Protein AF-A0A7S1RNS5-F1 (afdb_monomer_lite)

Structure (mmCIF, N/CA/C/O backbone):
data_AF-A0A7S1RNS5-F1
#
_entry.id   AF-A0A7S1RNS5-F1
#
loop_
_atom_site.group_PDB
_atom_site.id
_atom_site.type_symbol
_atom_site.label_atom_id
_atom_site.label_alt_id
_atom_site.label_comp_id
_atom_site.label_asym_id
_atom_site.label_entity_id
_atom_site.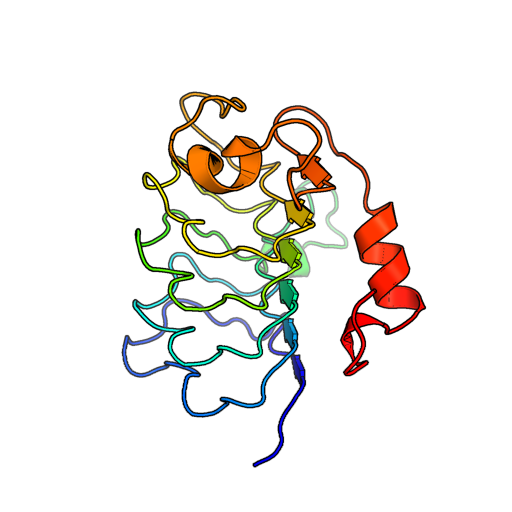label_seq_id
_atom_site.pdbx_PDB_ins_code
_atom_site.Cartn_x
_atom_site.Cartn_y
_atom_site.Cartn_z
_atom_site.occupancy
_atom_site.B_iso_or_equiv
_atom_site.auth_seq_id
_atom_site.auth_comp_id
_atom_site.auth_asym_id
_atom_site.auth_atom_id
_atom_site.pdbx_PDB_model_num
ATOM 1 N N . ALA A 1 1 ? -22.838 -2.600 -7.666 1.00 52.25 1 ALA A N 1
ATOM 2 C CA . ALA A 1 1 ? -22.406 -3.956 -7.262 1.00 52.25 1 ALA A CA 1
ATOM 3 C C . ALA A 1 1 ? -21.777 -3.888 -5.871 1.00 52.25 1 ALA A C 1
ATOM 5 O O . ALA A 1 1 ? -21.149 -2.887 -5.554 1.00 52.25 1 ALA A O 1
ATOM 6 N N . THR A 1 2 ? -21.977 -4.912 -5.041 1.00 82.94 2 THR A N 1
ATOM 7 C CA . THR A 1 2 ? -21.589 -5.003 -3.617 1.00 82.94 2 THR A CA 1
ATOM 8 C C . THR A 1 2 ? -20.190 -5.599 -3.411 1.00 82.94 2 THR A C 1
ATOM 10 O O . THR A 1 2 ? -19.962 -6.297 -2.425 1.00 82.94 2 THR A O 1
ATOM 13 N N . LEU A 1 3 ? -19.272 -5.421 -4.366 1.00 89.62 3 LEU A N 1
ATOM 14 C CA . LEU A 1 3 ? -17.961 -6.070 -4.312 1.00 89.62 3 LEU A CA 1
ATOM 15 C C . LEU A 1 3 ? -17.183 -5.565 -3.089 1.00 89.62 3 LEU A C 1
ATOM 17 O O . LEU A 1 3 ? -16.952 -4.367 -2.965 1.00 89.62 3 LEU A O 1
ATOM 21 N N . ARG A 1 4 ? -16.810 -6.483 -2.190 1.00 91.00 4 ARG A N 1
ATOM 22 C CA . ARG A 1 4 ? -16.072 -6.178 -0.949 1.00 91.00 4 ARG A CA 1
ATOM 23 C C . ARG A 1 4 ? -14.610 -6.607 -0.999 1.00 91.00 4 ARG A C 1
ATOM 25 O O . ARG A 1 4 ? -13.797 -6.034 -0.284 1.00 91.00 4 ARG A O 1
ATOM 32 N N . ARG A 1 5 ? -14.274 -7.586 -1.838 1.00 90.12 5 ARG A N 1
ATOM 33 C CA . ARG A 1 5 ? -12.906 -8.059 -2.047 1.00 90.12 5 ARG A CA 1
ATOM 34 C C . ARG A 1 5 ? -12.622 -8.119 -3.536 1.00 90.12 5 ARG A C 1
ATOM 36 O O . ARG A 1 5 ? -13.443 -8.634 -4.292 1.00 90.12 5 ARG A O 1
ATOM 43 N N . LEU A 1 6 ? -11.471 -7.597 -3.919 1.00 94.06 6 LEU A N 1
ATOM 44 C CA . LEU A 1 6 ? -10.950 -7.654 -5.270 1.00 94.06 6 LEU A CA 1
ATOM 45 C C . LEU A 1 6 ? -9.500 -8.106 -5.173 1.00 94.06 6 LEU A C 1
ATOM 47 O O . LEU A 1 6 ? -8.686 -7.458 -4.519 1.00 94.06 6 LEU A O 1
ATOM 51 N N . ASP A 1 7 ? -9.225 -9.240 -5.796 1.00 93.25 7 ASP A N 1
ATOM 52 C CA . ASP A 1 7 ? -7.889 -9.796 -5.891 1.00 93.25 7 ASP A CA 1
ATOM 53 C C . ASP A 1 7 ? -7.405 -9.623 -7.326 1.00 93.25 7 ASP A C 1
ATOM 55 O O . ASP A 1 7 ? -8.021 -10.134 -8.264 1.00 93.25 7 ASP A O 1
ATOM 59 N N . LEU A 1 8 ? -6.367 -8.814 -7.486 1.00 94.31 8 LEU A N 1
ATOM 60 C CA . LEU A 1 8 ? -5.687 -8.552 -8.746 1.00 94.31 8 LEU A CA 1
ATOM 61 C C . LEU A 1 8 ? -4.197 -8.874 -8.613 1.00 94.31 8 LEU A C 1
ATOM 63 O O . LEU A 1 8 ? -3.391 -8.361 -9.393 1.00 94.31 8 LEU A O 1
ATOM 67 N N . SER A 1 9 ? -3.820 -9.688 -7.623 1.00 91.75 9 SER A N 1
ATOM 68 C CA . SER A 1 9 ? -2.449 -10.161 -7.476 1.00 91.75 9 SER A CA 1
ATOM 69 C C . SER A 1 9 ? -1.996 -10.909 -8.733 1.00 91.75 9 SER A C 1
ATOM 71 O O . SER A 1 9 ? -2.802 -11.500 -9.458 1.00 91.75 9 SER A O 1
ATOM 73 N N . GLU A 1 10 ? -0.705 -10.803 -9.055 1.00 88.88 10 GLU A N 1
ATOM 74 C CA . GLU A 1 10 ? -0.072 -11.517 -10.178 1.00 88.88 10 GLU A CA 1
ATOM 75 C C . GLU A 1 10 ? -0.722 -11.291 -11.564 1.00 88.88 10 GLU A C 1
ATOM 77 O O . GLU A 1 10 ? -0.466 -12.020 -12.526 1.00 88.88 10 GLU A O 1
ATOM 82 N N . CYS A 1 11 ? -1.517 -10.231 -11.728 1.00 91.44 11 CYS A N 1
ATOM 83 C CA . CYS A 1 11 ? -2.209 -9.915 -12.980 1.00 91.44 11 CYS A CA 1
ATOM 84 C C . CYS A 1 11 ? -1.326 -9.177 -13.997 1.00 91.44 11 CYS A C 1
ATOM 86 O O . CYS A 1 11 ? -1.800 -8.766 -15.059 1.00 91.44 11 CYS A O 1
ATOM 88 N N . ALA A 1 12 ? -0.037 -9.007 -13.687 1.00 90.56 12 ALA A N 1
ATOM 89 C CA . ALA A 1 12 ? 0.929 -8.276 -14.498 1.00 90.56 12 ALA A CA 1
ATOM 90 C C . ALA A 1 12 ? 0.527 -6.815 -14.795 1.00 90.56 12 ALA A C 1
ATOM 92 O O . ALA A 1 12 ? 0.961 -6.253 -15.808 1.00 90.56 12 ALA A O 1
ATOM 93 N N . LEU A 1 13 ? -0.265 -6.197 -13.910 1.00 91.19 13 LEU A N 1
ATOM 94 C CA . LEU A 1 13 ? -0.662 -4.791 -13.996 1.00 91.19 13 LEU A CA 1
ATOM 95 C C . LEU A 1 13 ? 0.576 -3.899 -13.888 1.00 91.19 13 LEU A C 1
ATOM 97 O O . LEU A 1 13 ? 1.370 -4.062 -12.973 1.00 91.19 13 LEU A O 1
ATOM 101 N N . GLY A 1 14 ? 0.774 -2.984 -14.831 1.00 90.50 14 GLY A N 1
ATOM 102 C CA . GLY A 1 14 ? 1.938 -2.096 -14.864 1.00 90.50 14 GLY A CA 1
ATOM 103 C C . GLY A 1 14 ? 1.521 -0.636 -14.847 1.00 90.50 14 GLY A C 1
ATOM 104 O O . GLY A 1 14 ? 0.695 -0.230 -14.036 1.00 90.50 14 GLY A O 1
ATOM 105 N N . ASP A 1 15 ? 2.063 0.144 -15.778 1.00 88.75 15 ASP A N 1
ATOM 106 C CA . ASP A 1 15 ? 1.579 1.499 -16.022 1.00 88.75 15 ASP A CA 1
ATOM 107 C C . ASP A 1 15 ? 0.111 1.447 -16.483 1.00 88.75 15 ASP A C 1
ATOM 109 O O . ASP A 1 15 ? -0.206 0.928 -17.556 1.00 88.75 15 ASP A O 1
ATOM 113 N N . LEU A 1 16 ? -0.788 1.970 -15.651 1.00 90.88 16 LEU A N 1
ATOM 114 C CA . LEU A 1 16 ? -2.207 2.128 -15.957 1.00 90.88 16 LEU A CA 1
ATOM 115 C C . LEU A 1 16 ? -2.506 3.594 -16.309 1.0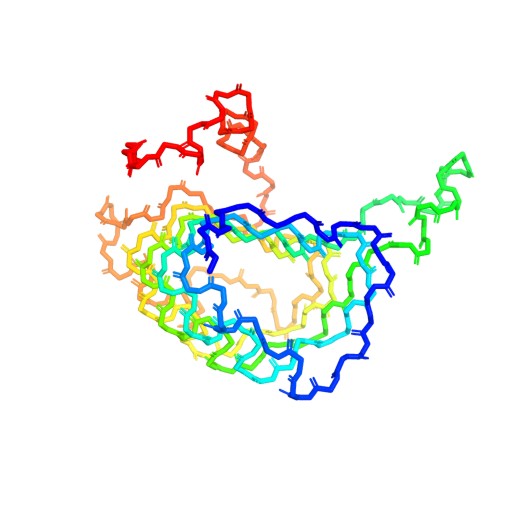0 90.88 16 LEU A C 1
ATOM 117 O O . LEU A 1 16 ? -1.829 4.493 -15.807 1.00 90.88 16 LEU A O 1
ATOM 121 N N . PRO A 1 17 ? -3.511 3.874 -17.157 1.00 92.44 17 PRO A N 1
ATOM 122 C CA . PRO A 1 17 ? -3.943 5.247 -17.401 1.00 92.44 17 PRO A CA 1
ATOM 123 C C . PRO A 1 17 ? -4.610 5.845 -16.152 1.00 92.44 17 PRO A C 1
ATOM 125 O O . PRO A 1 17 ? -5.229 5.127 -15.372 1.00 92.44 17 PRO A O 1
ATOM 128 N N . GLU A 1 18 ? -4.586 7.174 -16.016 1.00 89.25 18 GLU A N 1
ATOM 129 C CA . GLU A 1 18 ? -5.267 7.912 -14.928 1.00 89.25 18 GLU A CA 1
ATOM 130 C C . GLU A 1 18 ? -6.777 7.621 -14.844 1.00 89.25 18 GLU A C 1
ATOM 132 O O . GLU A 1 18 ? -7.395 7.713 -13.787 1.00 89.25 18 GLU A O 1
ATOM 137 N N . SER A 1 19 ? -7.388 7.201 -15.954 1.00 91.00 19 SER A N 1
ATOM 138 C CA . SER A 1 19 ? -8.792 6.787 -16.005 1.00 91.00 19 SER A CA 1
ATOM 139 C C . SER A 1 19 ? -9.072 5.406 -15.398 1.00 91.00 19 SER A C 1
ATOM 141 O O . SER A 1 19 ? -10.238 5.035 -15.282 1.00 91.00 19 SER A O 1
ATOM 143 N N . ALA A 1 20 ? -8.052 4.637 -15.001 1.00 92.38 20 ALA A N 1
ATOM 144 C CA . ALA A 1 20 ? -8.201 3.281 -14.464 1.00 92.38 20 ALA A CA 1
ATOM 145 C C . ALA A 1 20 ? -8.695 3.228 -13.004 1.00 92.38 20 ALA A C 1
ATOM 147 O O . ALA A 1 20 ? -8.715 2.154 -12.406 1.00 92.38 20 ALA A O 1
ATOM 148 N N . GLY A 1 21 ? -9.071 4.369 -12.419 1.00 93.56 21 GLY A N 1
ATOM 149 C CA . GLY A 1 21 ? -9.462 4.477 -11.017 1.00 93.56 21 GLY A CA 1
ATOM 150 C C . GLY A 1 21 ? -10.572 3.511 -10.589 1.00 93.56 21 GLY A C 1
ATOM 151 O O . GLY A 1 21 ? -11.560 3.275 -11.293 1.00 93.56 21 GLY A O 1
ATOM 152 N N . LEU A 1 22 ? -10.431 2.989 -9.372 1.00 94.69 22 LEU A N 1
ATOM 153 C CA . LEU A 1 22 ? -11.331 1.993 -8.793 1.00 94.69 22 LEU A CA 1
ATOM 154 C C . LEU A 1 22 ? -12.482 2.606 -7.984 1.00 94.69 22 LEU A C 1
ATOM 156 O O . LEU A 1 22 ? -13.274 1.867 -7.409 1.00 94.69 22 LEU A O 1
ATOM 160 N N . GLY A 1 23 ? -12.638 3.933 -7.966 1.00 92.88 23 GLY A N 1
ATOM 161 C CA . GLY A 1 23 ? -13.593 4.633 -7.092 1.00 92.88 23 GLY A CA 1
ATOM 162 C C . GLY A 1 23 ? -15.067 4.248 -7.239 1.00 92.88 23 GLY A C 1
ATOM 163 O O . GLY A 1 23 ? -15.860 4.440 -6.319 1.00 92.88 23 GLY A O 1
ATOM 164 N N . HIS A 1 24 ? -15.447 3.642 -8.364 1.00 93.25 24 HIS A N 1
ATOM 165 C CA . HIS A 1 24 ? -16.785 3.083 -8.563 1.00 93.25 24 HIS A CA 1
ATOM 166 C C . HIS A 1 24 ? -17.051 1.828 -7.703 1.00 93.25 24 HIS A C 1
ATOM 168 O O . HIS A 1 24 ? -18.205 1.450 -7.494 1.00 93.25 24 HIS A O 1
ATOM 174 N N . LEU A 1 25 ? -16.004 1.192 -7.168 1.00 94.69 25 LEU A N 1
ATOM 175 C CA . LEU A 1 25 ? -16.058 0.059 -6.243 1.00 94.69 25 LEU A CA 1
ATOM 176 C C . LEU A 1 25 ? -16.140 0.536 -4.782 1.00 94.69 25 LEU A C 1
ATOM 178 O O . LEU A 1 25 ? -15.442 0.034 -3.913 1.00 94.69 25 LEU A O 1
ATOM 182 N N . SER A 1 26 ? -17.014 1.492 -4.477 1.00 93.75 26 SER A N 1
ATOM 183 C CA . SER A 1 26 ? -17.079 2.169 -3.166 1.00 93.75 26 SER A CA 1
ATOM 184 C C . SER A 1 26 ? -17.405 1.274 -1.957 1.00 93.75 26 SER A C 1
ATOM 186 O O . SER A 1 26 ? -17.264 1.702 -0.815 1.00 93.75 26 SER A O 1
ATOM 188 N N . ASN A 1 27 ? -17.827 0.025 -2.185 1.00 92.94 27 ASN A N 1
ATOM 189 C CA . ASN A 1 27 ? -18.044 -0.977 -1.134 1.00 92.94 27 ASN A CA 1
ATOM 190 C C . ASN A 1 27 ? -16.825 -1.878 -0.884 1.00 92.94 27 ASN A C 1
ATOM 192 O O . ASN A 1 27 ? -16.905 -2.791 -0.055 1.00 92.94 27 ASN A O 1
ATOM 196 N N . LEU A 1 28 ? -15.725 -1.653 -1.609 1.00 93.50 28 LEU A N 1
ATOM 197 C CA . LEU A 1 28 ? -14.521 -2.457 -1.503 1.00 93.50 28 LEU A CA 1
ATOM 198 C C . LEU A 1 28 ? -13.882 -2.262 -0.129 1.00 93.50 28 LEU A C 1
ATOM 200 O O . LEU A 1 28 ? -13.726 -1.144 0.352 1.00 93.50 28 LEU A O 1
ATOM 204 N N . ARG A 1 29 ? -13.527 -3.380 0.497 1.00 92.06 29 ARG A N 1
ATOM 205 C CA . ARG A 1 29 ? -12.888 -3.453 1.815 1.00 92.06 29 ARG A CA 1
ATOM 206 C C . ARG A 1 29 ? -11.484 -4.011 1.729 1.00 92.06 29 ARG A C 1
ATOM 208 O O . ARG A 1 29 ? -10.640 -3.649 2.537 1.00 92.06 29 ARG A O 1
ATOM 215 N N . VAL A 1 30 ? -11.244 -4.874 0.752 1.00 92.12 30 VAL A N 1
ATOM 216 C CA . VAL A 1 30 ? -9.962 -5.534 0.559 1.00 92.12 30 VAL A CA 1
ATOM 217 C C . VAL A 1 30 ? -9.569 -5.470 -0.902 1.00 92.12 30 VAL A C 1
ATOM 219 O O . VAL A 1 30 ? -10.342 -5.881 -1.773 1.00 92.12 30 VAL A O 1
ATOM 222 N N . LEU A 1 31 ? -8.366 -4.965 -1.139 1.00 95.38 31 LEU A N 1
ATOM 223 C CA . LEU A 1 31 ? -7.757 -4.871 -2.452 1.00 95.38 31 LEU A CA 1
ATOM 224 C C . LEU A 1 31 ? -6.359 -5.482 -2.388 1.00 95.38 31 LEU A C 1
ATOM 226 O O . LEU A 1 31 ? -5.485 -4.949 -1.708 1.00 95.38 31 LEU A O 1
ATOM 230 N N . ASN A 1 32 ? -6.168 -6.594 -3.094 1.00 94.00 32 ASN A N 1
ATOM 231 C CA . ASN A 1 32 ? -4.845 -7.171 -3.294 1.00 94.00 32 ASN A CA 1
ATOM 232 C C . ASN A 1 32 ? -4.319 -6.774 -4.685 1.00 94.00 32 ASN A C 1
ATOM 234 O O . ASN A 1 32 ? -4.968 -7.050 -5.696 1.00 94.00 32 ASN A O 1
ATOM 238 N N . LEU A 1 33 ? -3.168 -6.097 -4.717 1.00 95.06 33 LEU A N 1
ATOM 239 C CA . LEU A 1 33 ? -2.436 -5.686 -5.918 1.00 95.06 33 LEU A CA 1
ATOM 240 C C . LEU A 1 33 ? -0.985 -6.198 -5.915 1.00 95.06 33 LEU A C 1
ATOM 242 O O . LEU A 1 33 ? -0.151 -5.676 -6.662 1.00 95.06 33 LEU A O 1
ATOM 246 N N . GLU A 1 34 ? -0.664 -7.203 -5.108 1.00 91.25 34 GLU A N 1
ATOM 247 C CA . GLU A 1 34 ? 0.687 -7.752 -4.968 1.00 91.25 34 GLU A CA 1
ATOM 248 C C . GLU A 1 34 ? 1.197 -8.390 -6.250 1.00 91.25 34 GLU A C 1
ATOM 250 O O . GLU A 1 34 ? 0.439 -8.773 -7.145 1.00 91.25 34 GLU A O 1
ATOM 255 N N . PHE A 1 35 ? 2.520 -8.497 -6.345 1.00 88.75 35 PHE A N 1
ATOM 256 C CA . PHE A 1 35 ? 3.181 -9.228 -7.425 1.00 88.75 35 PHE A CA 1
ATOM 257 C C . PHE A 1 35 ? 2.775 -8.779 -8.843 1.00 88.75 35 PHE A C 1
ATOM 259 O O . PHE A 1 35 ? 2.874 -9.530 -9.816 1.00 88.75 35 PHE A O 1
ATOM 266 N N . ASN A 1 36 ? 2.367 -7.517 -8.986 1.00 92.00 36 ASN A N 1
ATOM 267 C CA . ASN A 1 36 ? 2.113 -6.878 -10.270 1.00 92.00 36 ASN A CA 1
ATOM 268 C C . ASN A 1 36 ? 3.416 -6.282 -10.831 1.00 92.00 36 ASN A C 1
ATOM 270 O O . ASN A 1 36 ? 4.471 -6.906 -10.746 1.00 92.00 36 ASN A O 1
ATOM 274 N N . ARG A 1 37 ? 3.355 -5.149 -11.528 1.00 92.62 37 ARG A N 1
ATOM 275 C CA . ARG A 1 37 ? 4.474 -4.461 -12.193 1.00 92.62 37 ARG A CA 1
ATOM 276 C C . ARG A 1 37 ? 4.347 -2.941 -12.055 1.00 92.62 37 ARG A C 1
ATOM 278 O O . ARG A 1 37 ? 4.872 -2.209 -12.897 1.00 92.62 37 ARG A O 1
ATOM 285 N N . PHE A 1 38 ? 3.622 -2.460 -11.043 1.00 93.69 38 PHE A N 1
ATOM 286 C CA . PHE A 1 38 ? 3.436 -1.028 -10.829 1.00 93.69 38 PHE A CA 1
ATOM 287 C C . PHE A 1 38 ? 4.786 -0.357 -10.575 1.00 93.69 38 PHE A C 1
ATOM 289 O O . PHE A 1 38 ? 5.497 -0.742 -9.651 1.00 93.69 38 PHE A O 1
ATOM 296 N N . ARG A 1 39 ? 5.134 0.646 -11.388 1.00 93.81 39 ARG A N 1
ATOM 297 C CA . ARG A 1 39 ? 6.233 1.589 -11.093 1.00 93.81 39 ARG A CA 1
ATOM 298 C C . ARG A 1 39 ? 5.739 2.832 -10.364 1.00 93.81 39 ARG A C 1
ATOM 300 O O . ARG A 1 39 ? 6.462 3.444 -9.593 1.00 93.81 39 ARG A O 1
ATOM 307 N N . ARG A 1 40 ? 4.479 3.167 -10.608 1.00 93.25 40 ARG A N 1
ATOM 308 C CA . ARG A 1 40 ? 3.706 4.239 -9.990 1.00 93.25 40 ARG A CA 1
ATOM 309 C C . ARG A 1 40 ? 2.245 3.821 -10.014 1.00 93.25 40 ARG A C 1
ATOM 311 O O . ARG A 1 40 ? 1.828 3.096 -10.923 1.00 93.25 40 ARG A O 1
ATOM 318 N N . MET A 1 41 ? 1.475 4.275 -9.037 1.00 92.31 41 MET A N 1
ATOM 319 C CA . MET A 1 41 ? 0.022 4.198 -9.123 1.00 92.31 41 MET A CA 1
ATOM 320 C C . MET A 1 41 ? -0.515 5.462 -9.801 1.00 92.31 41 MET A C 1
ATOM 322 O O . MET A 1 41 ? 0.040 6.540 -9.589 1.00 92.31 41 MET A O 1
ATOM 326 N N . PRO A 1 42 ? -1.584 5.363 -10.608 1.00 92.94 42 PRO A N 1
ATOM 327 C CA . PRO A 1 42 ? -2.248 6.551 -11.121 1.00 92.94 42 PRO A CA 1
ATOM 328 C C . PRO A 1 42 ? -2.770 7.438 -9.980 1.00 92.94 42 PRO A C 1
ATOM 330 O O . PRO A 1 42 ? -3.171 6.954 -8.909 1.00 92.94 42 PRO A O 1
ATOM 333 N N . ARG A 1 43 ? -2.806 8.747 -10.213 1.00 91.50 43 ARG A N 1
ATOM 334 C CA . ARG A 1 43 ? -3.362 9.712 -9.267 1.00 91.50 43 ARG A CA 1
ATOM 335 C C . ARG A 1 43 ? -4.840 9.432 -9.050 1.00 91.50 43 ARG A C 1
ATOM 337 O O . ARG A 1 43 ? -5.614 9.232 -9.980 1.00 91.50 43 ARG A O 1
ATOM 344 N N . GLY A 1 44 ? -5.248 9.406 -7.785 1.00 92.38 44 GLY A N 1
ATOM 345 C CA . GLY A 1 44 ? -6.634 9.112 -7.427 1.00 92.38 44 GLY A CA 1
ATOM 346 C C . GLY A 1 44 ? -7.089 7.691 -7.783 1.00 92.38 44 GLY A C 1
ATOM 347 O O . GLY A 1 44 ? -8.288 7.426 -7.733 1.00 92.38 44 GLY A O 1
ATOM 348 N N . PHE A 1 45 ? -6.173 6.760 -8.086 1.00 95.38 45 PHE A N 1
ATOM 349 C CA . PHE A 1 45 ? -6.509 5.365 -8.401 1.00 95.38 45 PHE A CA 1
ATOM 350 C C . PHE A 1 45 ? -7.387 4.701 -7.324 1.00 95.38 45 PHE A C 1
ATOM 352 O O . PHE A 1 45 ? -8.281 3.914 -7.641 1.00 95.38 45 PHE A O 1
ATOM 359 N N . LEU A 1 46 ? -7.177 5.084 -6.060 1.00 96.94 46 LEU A N 1
ATOM 360 C CA . LEU A 1 46 ? -7.904 4.607 -4.880 1.00 96.94 46 LEU A CA 1
ATOM 361 C C . LEU A 1 46 ? -8.989 5.585 -4.389 1.00 96.94 46 LEU A C 1
ATOM 363 O O . LEU A 1 46 ? -9.652 5.323 -3.384 1.00 96.94 46 LEU A O 1
ATOM 367 N N . SER A 1 47 ? -9.183 6.717 -5.072 1.00 95.50 47 SER A N 1
ATOM 368 C CA . SER A 1 47 ? -10.144 7.741 -4.653 1.00 95.50 47 SER A CA 1
ATOM 369 C C . SER A 1 47 ? -11.561 7.170 -4.636 1.00 95.50 47 SER A C 1
ATOM 371 O O . SER A 1 47 ? -11.967 6.473 -5.561 1.00 95.50 47 SER A O 1
ATOM 373 N N . GLY A 1 48 ? -12.322 7.449 -3.577 1.00 95.00 48 GLY A N 1
ATOM 374 C CA . GLY A 1 48 ? -13.684 6.932 -3.392 1.00 95.00 48 GLY A CA 1
ATOM 375 C C . GLY A 1 48 ? -13.773 5.564 -2.703 1.00 95.00 48 GLY A C 1
ATOM 376 O O . GLY A 1 48 ? -14.875 5.150 -2.339 1.00 95.00 48 GLY A O 1
ATOM 377 N N . LEU A 1 49 ? -12.649 4.888 -2.436 1.00 96.31 49 LEU A N 1
ATOM 378 C CA . LEU A 1 49 ? -12.607 3.628 -1.682 1.00 96.31 49 LEU A CA 1
ATOM 379 C C . LEU A 1 49 ? -12.630 3.858 -0.158 1.00 96.31 49 LEU A C 1
ATOM 381 O O . LEU A 1 49 ? -11.826 3.306 0.588 1.00 96.31 49 LEU A O 1
ATOM 385 N N . SER A 1 50 ? -13.558 4.678 0.336 1.00 94.19 50 SER A N 1
ATOM 386 C CA . SER A 1 50 ? -13.589 5.104 1.746 1.00 94.19 50 SER A CA 1
ATOM 387 C C . SER A 1 50 ? -13.834 3.967 2.746 1.00 94.19 50 SER A C 1
ATOM 389 O O . SER A 1 50 ? -13.553 4.132 3.932 1.00 94.19 50 SER A O 1
ATOM 391 N N . LEU A 1 51 ? -14.344 2.818 2.291 1.00 93.56 51 LEU A N 1
ATOM 392 C CA . LEU A 1 51 ? -14.556 1.612 3.098 1.00 93.56 51 LEU A CA 1
ATOM 393 C C . LEU A 1 51 ? -13.387 0.615 3.036 1.00 93.56 51 LEU A C 1
ATOM 395 O O . LEU A 1 51 ? -13.478 -0.443 3.667 1.00 93.56 51 LEU A O 1
ATOM 399 N N . LEU A 1 52 ? -12.310 0.935 2.307 1.00 94.56 52 LEU A N 1
ATOM 400 C CA . LEU A 1 52 ? -11.139 0.071 2.191 1.00 94.56 52 LEU A CA 1
ATOM 401 C C . LEU A 1 52 ? -10.459 -0.072 3.554 1.00 94.56 52 LEU A C 1
ATOM 403 O O . LEU A 1 52 ? -10.215 0.918 4.237 1.00 94.56 52 LEU A O 1
ATOM 407 N N . LYS A 1 53 ? -10.179 -1.316 3.940 1.00 92.62 53 LYS A N 1
ATOM 408 C CA . LYS A 1 53 ? -9.565 -1.701 5.214 1.00 92.62 53 LYS A CA 1
ATOM 409 C C . LYS A 1 53 ? -8.178 -2.313 5.021 1.00 92.62 53 LYS A C 1
ATOM 411 O O . LYS A 1 53 ? -7.302 -2.071 5.845 1.00 92.62 53 LYS A O 1
ATOM 416 N N . VAL A 1 54 ? -7.980 -3.061 3.936 1.00 92.62 54 VAL A N 1
ATOM 417 C CA . VAL A 1 54 ? -6.714 -3.737 3.621 1.00 92.62 54 VAL A CA 1
ATOM 418 C C . VAL A 1 54 ? -6.298 -3.417 2.196 1.00 92.62 54 VAL A C 1
ATOM 420 O O . VAL A 1 54 ? -7.093 -3.584 1.263 1.00 92.62 54 VAL A O 1
ATOM 423 N N . LEU A 1 55 ? -5.053 -2.973 2.050 1.00 96.00 55 LEU A N 1
ATOM 424 C CA . LEU A 1 55 ? -4.412 -2.738 0.769 1.00 96.00 55 LEU A CA 1
ATOM 425 C C . LEU A 1 55 ? -3.038 -3.399 0.747 1.00 96.00 55 LEU A C 1
ATOM 427 O O . LEU A 1 55 ? -2.113 -2.947 1.426 1.00 96.00 55 LEU A O 1
ATOM 431 N N . TRP A 1 56 ? -2.915 -4.425 -0.087 1.00 94.12 56 TRP A N 1
ATOM 432 C CA . TRP A 1 56 ? -1.630 -5.037 -0.379 1.00 94.12 56 TRP A CA 1
ATOM 433 C C . TRP A 1 56 ? -1.049 -4.479 -1.674 1.00 94.12 56 TRP A C 1
ATOM 435 O O . TRP A 1 56 ? -1.672 -4.563 -2.735 1.00 94.12 56 TRP A O 1
ATOM 445 N N . LEU A 1 57 ? 0.148 -3.908 -1.581 1.00 95.19 57 LEU A N 1
ATOM 446 C CA . LEU A 1 57 ? 0.937 -3.375 -2.693 1.00 95.19 57 LEU A CA 1
ATOM 447 C C . LEU A 1 57 ? 2.375 -3.905 -2.669 1.00 95.19 57 LEU A C 1
ATOM 449 O O . LEU A 1 57 ? 3.235 -3.366 -3.375 1.00 95.19 57 LEU A O 1
ATOM 453 N N . THR A 1 58 ? 2.625 -4.959 -1.894 1.00 91.12 58 THR A N 1
ATOM 454 C CA . THR A 1 58 ? 3.923 -5.606 -1.737 1.00 91.12 58 THR A CA 1
ATOM 455 C C . THR A 1 58 ? 4.581 -5.837 -3.089 1.00 91.12 58 THR A C 1
ATOM 457 O O . THR A 1 58 ? 3.943 -6.217 -4.086 1.00 91.12 58 THR A O 1
ATOM 460 N N . GLY A 1 59 ? 5.871 -5.520 -3.137 1.00 86.94 59 GLY A N 1
ATOM 461 C CA . GLY A 1 59 ? 6.695 -5.810 -4.291 1.00 86.94 59 GLY A CA 1
ATOM 462 C C . GLY A 1 59 ? 7.042 -7.288 -4.354 1.00 86.94 59 GLY A C 1
ATOM 463 O O . GLY A 1 59 ? 6.214 -8.152 -4.086 1.00 86.94 59 GLY A O 1
ATOM 464 N N . ASN A 1 60 ? 8.263 -7.596 -4.763 1.00 79.25 60 ASN A N 1
ATOM 465 C CA . ASN A 1 60 ? 8.727 -8.973 -4.769 1.00 79.25 60 ASN A CA 1
ATOM 466 C C . ASN A 1 60 ? 10.056 -9.105 -4.036 1.00 79.25 60 ASN A C 1
ATOM 468 O O . ASN A 1 60 ? 10.978 -8.324 -4.273 1.00 79.25 60 ASN A O 1
ATOM 472 N N . HIS A 1 61 ? 10.126 -10.126 -3.188 1.00 71.81 61 HIS A N 1
ATOM 473 C CA . HIS A 1 61 ? 11.255 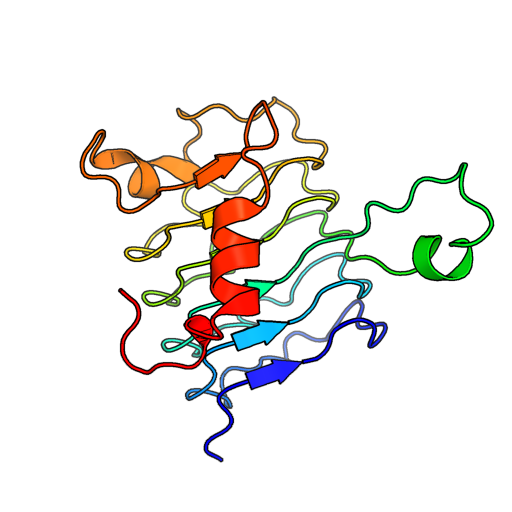-10.466 -2.338 1.00 71.81 61 HIS A CA 1
ATOM 474 C C . HIS A 1 61 ? 12.013 -11.720 -2.789 1.00 71.81 61 HIS A C 1
ATOM 476 O O . HIS A 1 61 ? 13.051 -12.023 -2.208 1.00 71.81 61 HIS A O 1
ATOM 482 N N . TYR A 1 62 ? 11.542 -12.451 -3.811 1.00 67.25 62 TYR A N 1
ATOM 483 C CA . TYR A 1 62 ? 12.245 -13.643 -4.294 1.00 67.25 62 TYR A CA 1
ATOM 484 C C . TYR A 1 62 ? 13.605 -13.252 -4.882 1.00 67.25 62 TYR A C 1
ATOM 486 O O . TYR A 1 62 ? 13.692 -12.617 -5.941 1.00 67.25 62 TYR A O 1
ATOM 494 N N . GLN A 1 63 ? 14.666 -13.623 -4.166 1.00 58.06 63 GLN A N 1
ATOM 495 C CA . GLN A 1 63 ? 16.044 -13.292 -4.500 1.00 58.06 63 GLN A CA 1
ATOM 496 C C . GLN A 1 63 ? 16.534 -14.074 -5.730 1.00 58.06 63 GLN A C 1
ATOM 498 O O . GLN A 1 63 ? 15.979 -15.089 -6.164 1.00 58.06 63 GLN A O 1
ATOM 503 N N . THR A 1 64 ? 17.571 -13.533 -6.368 1.00 55.50 64 THR A N 1
ATOM 504 C CA . THR A 1 64 ? 18.115 -14.018 -7.646 1.00 55.50 64 THR A CA 1
ATOM 505 C C . THR A 1 64 ? 18.802 -15.382 -7.569 1.00 55.50 64 THR A C 1
ATOM 507 O O . THR A 1 64 ? 19.037 -16.002 -8.605 1.00 55.50 64 THR A O 1
ATOM 510 N N . ASP A 1 65 ? 19.141 -15.836 -6.369 1.00 60.81 65 ASP A N 1
ATOM 511 C CA . ASP A 1 65 ? 19.838 -17.084 -6.062 1.00 60.81 65 ASP A CA 1
ATOM 512 C C . ASP A 1 65 ? 18.911 -18.307 -5.956 1.00 60.81 65 ASP A C 1
ATOM 514 O O . ASP A 1 65 ? 19.405 -19.433 -5.904 1.00 60.81 65 ASP A O 1
ATOM 518 N N . GLU A 1 66 ? 17.589 -18.117 -6.044 1.00 66.12 66 GLU A N 1
ATOM 519 C CA . GLU A 1 66 ? 16.596 -19.197 -6.066 1.00 66.12 66 GLU A CA 1
ATOM 520 C C . GLU A 1 66 ? 16.005 -19.411 -7.480 1.00 66.12 66 GLU A C 1
ATOM 522 O O . GLU A 1 66 ? 14.916 -18.920 -7.806 1.00 66.12 66 GLU A O 1
ATOM 527 N N . PRO A 1 67 ? 16.699 -20.145 -8.378 1.00 65.69 67 PRO A N 1
ATOM 528 C CA . PRO A 1 67 ? 16.297 -20.310 -9.778 1.00 65.69 67 PRO A CA 1
ATOM 529 C C . PRO A 1 67 ? 14.936 -20.997 -9.958 1.00 65.69 67 PRO A C 1
ATOM 531 O O . PRO A 1 67 ? 14.275 -20.781 -10.978 1.00 65.69 67 PRO A O 1
ATOM 534 N N . GLN A 1 68 ? 14.473 -21.770 -8.970 1.00 70.25 68 GLN A N 1
ATOM 535 C CA . GLN A 1 68 ? 13.128 -22.350 -8.947 1.00 70.25 68 GLN A CA 1
ATOM 536 C C . GLN A 1 68 ? 12.017 -21.285 -8.959 1.00 70.25 68 GLN A C 1
ATOM 538 O O . GLN A 1 68 ? 10.940 -21.537 -9.498 1.00 70.25 68 GLN A O 1
ATOM 543 N N . TYR A 1 69 ? 12.299 -20.073 -8.470 1.00 64.75 69 TYR A N 1
ATOM 544 C CA . TYR A 1 69 ? 11.381 -18.932 -8.487 1.00 64.75 69 TYR A CA 1
ATOM 545 C C . TYR A 1 69 ? 11.676 -17.949 -9.626 1.00 64.75 69 TYR A C 1
ATOM 547 O O . TYR A 1 69 ? 11.146 -16.839 -9.649 1.00 64.75 69 TYR A O 1
ATOM 555 N N . GLY A 1 70 ? 12.453 -18.355 -10.640 1.00 64.75 70 GLY A N 1
ATOM 556 C CA . GLY A 1 70 ? 12.834 -17.516 -11.785 1.00 64.75 70 GLY A CA 1
ATOM 557 C C . GLY A 1 70 ? 11.665 -16.853 -12.529 1.00 64.75 70 GLY A C 1
ATOM 558 O O . GLY A 1 70 ? 11.824 -15.802 -13.153 1.00 64.75 70 GLY A O 1
ATOM 559 N N . ARG A 1 71 ? 10.460 -17.433 -12.448 1.00 65.38 71 ARG A N 1
ATOM 560 C CA . ARG A 1 71 ? 9.232 -16.822 -12.978 1.00 65.38 71 ARG A CA 1
ATOM 561 C C . ARG A 1 71 ? 8.698 -15.711 -12.070 1.00 65.38 71 ARG A C 1
ATOM 563 O O . ARG A 1 71 ? 8.306 -14.667 -12.591 1.00 65.38 71 ARG A O 1
ATOM 570 N N . MET A 1 72 ? 8.730 -15.913 -10.753 1.00 61.97 72 MET A N 1
ATOM 571 C CA . MET A 1 72 ? 8.350 -14.903 -9.768 1.00 61.97 72 MET A CA 1
ATOM 572 C C . MET A 1 72 ? 9.351 -13.749 -9.733 1.00 61.97 72 MET A C 1
ATOM 574 O O . MET A 1 72 ? 8.904 -12.625 -9.606 1.00 61.97 72 MET A O 1
ATOM 578 N N . GLN A 1 73 ? 10.643 -13.951 -10.029 1.00 64.00 73 GLN A N 1
ATOM 579 C CA . GLN A 1 73 ? 11.646 -12.866 -10.159 1.00 64.00 73 GLN A CA 1
ATOM 580 C C . GLN A 1 73 ? 11.230 -11.716 -11.110 1.00 64.00 73 GLN A C 1
ATOM 582 O O . GLN A 1 73 ? 11.726 -10.592 -11.012 1.00 64.00 73 GLN A O 1
ATOM 587 N N . LYS A 1 74 ? 10.331 -11.977 -12.072 1.00 63.81 74 LYS A N 1
ATOM 588 C CA . LYS A 1 74 ? 9.814 -10.968 -13.021 1.00 63.81 74 LYS A CA 1
ATOM 589 C C . LYS A 1 74 ? 8.485 -10.333 -12.599 1.00 63.81 74 LYS A C 1
ATOM 591 O O . LYS A 1 74 ? 8.019 -9.418 -13.279 1.00 63.81 74 LYS A O 1
ATOM 596 N N . LEU A 1 75 ? 7.880 -10.837 -11.535 1.00 71.75 75 LEU A N 1
ATOM 597 C CA . LEU A 1 75 ? 6.645 -10.364 -10.921 1.00 71.75 75 LEU A CA 1
ATOM 598 C C . LEU A 1 75 ? 7.019 -9.598 -9.648 1.00 71.75 75 LEU A C 1
ATOM 600 O O . LEU A 1 75 ? 8.106 -9.803 -9.114 1.00 71.75 75 LEU A O 1
ATOM 604 N N . GLY A 1 76 ? 6.195 -8.647 -9.226 1.00 85.44 76 GLY A N 1
ATOM 605 C CA . GLY A 1 76 ? 6.536 -7.725 -8.144 1.00 85.44 76 GLY A CA 1
ATOM 606 C C . GLY A 1 76 ? 6.312 -6.284 -8.534 1.00 85.44 76 GLY A C 1
ATOM 607 O O . GLY A 1 76 ? 6.869 -5.809 -9.531 1.00 85.44 76 GLY A O 1
ATOM 608 N N . ASN A 1 77 ? 5.552 -5.579 -7.705 1.00 93.12 77 ASN A N 1
ATOM 609 C CA . ASN A 1 77 ? 5.536 -4.131 -7.772 1.00 93.12 77 ASN A CA 1
ATOM 610 C C . ASN A 1 77 ? 6.945 -3.579 -7.552 1.00 93.12 77 ASN A C 1
ATOM 612 O O . ASN A 1 77 ? 7.803 -4.181 -6.905 1.00 93.12 77 ASN A O 1
ATOM 616 N N . ARG A 1 78 ?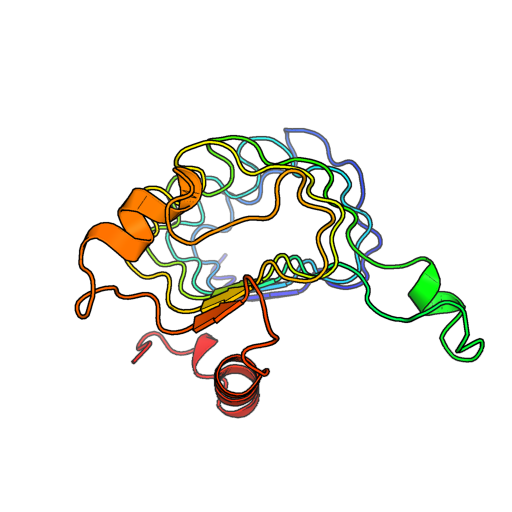 7.200 -2.453 -8.199 1.00 94.00 78 ARG A N 1
ATOM 617 C CA . ARG A 1 78 ? 8.471 -1.737 -8.181 1.00 94.00 78 ARG A CA 1
ATOM 618 C C . ARG A 1 78 ? 8.152 -0.265 -8.023 1.00 94.00 78 ARG A C 1
ATOM 620 O O . ARG A 1 78 ? 8.643 0.533 -8.808 1.00 94.00 78 ARG A O 1
ATOM 627 N N . LEU A 1 79 ? 7.252 0.067 -7.098 1.00 95.62 79 LEU A N 1
ATOM 628 C CA . LEU A 1 79 ? 6.820 1.443 -6.894 1.00 95.62 79 LEU A CA 1
ATOM 629 C C . LEU A 1 79 ? 8.050 2.293 -6.583 1.00 95.62 79 LEU A C 1
ATOM 631 O O . LEU A 1 79 ? 8.768 1.990 -5.636 1.00 95.62 79 LEU A O 1
ATOM 635 N N . GLU A 1 80 ? 8.313 3.297 -7.413 1.00 95.75 80 GLU A N 1
ATOM 636 C CA . GLU A 1 80 ? 9.473 4.191 -7.305 1.00 95.75 80 GLU A CA 1
ATOM 637 C C . GLU A 1 80 ? 9.106 5.470 -6.539 1.00 95.75 80 GLU A C 1
ATOM 639 O O . GLU A 1 80 ? 9.938 6.047 -5.840 1.00 95.75 80 GLU A O 1
ATOM 644 N N . GLU A 1 81 ? 7.837 5.873 -6.627 1.00 95.19 81 GLU A N 1
ATOM 645 C CA . GLU A 1 81 ? 7.289 7.077 -6.009 1.00 95.19 81 GLU A CA 1
ATOM 646 C C . GLU A 1 81 ? 5.828 6.886 -5.577 1.00 95.19 81 GLU A C 1
ATOM 648 O O . GLU A 1 81 ? 5.111 6.007 -6.071 1.00 95.19 81 GLU A O 1
ATOM 653 N N . LEU A 1 82 ? 5.388 7.748 -4.660 1.00 96.31 82 LEU A N 1
ATOM 654 C CA . LEU A 1 82 ? 3.995 7.907 -4.255 1.00 96.31 82 LEU A CA 1
ATOM 655 C C . LEU A 1 82 ? 3.585 9.362 -4.471 1.00 96.31 82 LEU A C 1
ATOM 657 O O . LEU A 1 82 ? 4.356 10.277 -4.186 1.00 96.31 82 LEU A O 1
ATOM 661 N N . ASP A 1 83 ? 2.359 9.575 -4.937 1.00 94.94 83 ASP A N 1
ATOM 662 C CA . ASP A 1 83 ? 1.749 10.902 -4.919 1.00 94.94 83 ASP A CA 1
ATOM 663 C C . ASP A 1 83 ? 1.394 11.299 -3.474 1.00 94.94 83 ASP A C 1
ATOM 665 O O . ASP A 1 83 ? 1.000 10.451 -2.670 1.00 94.94 83 ASP A O 1
ATOM 669 N N . GLU A 1 84 ? 1.493 12.586 -3.134 1.00 94.88 84 GLU A N 1
ATOM 670 C CA . GLU A 1 84 ? 1.194 13.087 -1.781 1.00 94.88 84 GLU A CA 1
ATOM 671 C C . GLU A 1 84 ? -0.242 12.752 -1.330 1.00 94.88 84 GLU A C 1
ATOM 673 O O . GLU A 1 84 ? -0.503 12.597 -0.139 1.00 94.88 84 GLU A O 1
ATOM 678 N N . LYS A 1 85 ? -1.175 12.588 -2.282 1.00 95.50 85 LYS A N 1
ATOM 679 C CA . LYS A 1 85 ? -2.590 12.272 -2.028 1.00 95.50 85 LYS A CA 1
ATOM 680 C C . LYS A 1 85 ? -2.950 10.837 -2.380 1.00 95.50 85 LYS A C 1
ATOM 682 O O . LYS A 1 85 ? -4.131 10.513 -2.510 1.00 95.50 85 LYS A O 1
ATOM 687 N N . GLN A 1 86 ? -1.961 9.959 -2.543 1.00 96.25 86 GLN A N 1
ATOM 688 C CA . GLN A 1 86 ? -2.189 8.603 -3.041 1.00 96.25 86 GLN A CA 1
ATOM 689 C C . GLN A 1 86 ? -3.201 7.804 -2.199 1.00 96.25 86 GLN A C 1
ATOM 691 O O . GLN A 1 86 ? -3.935 6.980 -2.753 1.00 96.25 86 GLN A O 1
ATOM 696 N N . PHE A 1 87 ? -3.264 8.072 -0.890 1.00 97.56 87 PHE A N 1
ATOM 697 C CA . PHE A 1 87 ? -4.158 7.416 0.071 1.00 97.56 87 PHE A CA 1
ATOM 698 C C . PHE A 1 87 ? -5.229 8.355 0.657 1.00 97.56 87 PHE A C 1
ATOM 700 O O . PHE A 1 87 ? -5.880 8.019 1.650 1.00 97.56 87 PHE A O 1
ATOM 707 N N . GLU A 1 88 ? -5.438 9.529 0.052 1.00 95.75 88 GLU A N 1
ATOM 708 C CA . GLU A 1 88 ? -6.415 10.509 0.529 1.00 95.75 88 GLU A CA 1
ATOM 709 C C . GLU A 1 88 ? -7.830 9.901 0.583 1.00 95.75 88 GLU A C 1
ATOM 711 O O . GLU A 1 88 ? -8.317 9.276 -0.361 1.00 95.75 88 GLU A O 1
ATOM 716 N N . GLY A 1 89 ? -8.509 10.085 1.720 1.00 95.56 89 GLY A N 1
ATOM 717 C CA . GLY A 1 89 ? -9.880 9.611 1.931 1.00 95.56 89 GLY A CA 1
ATOM 718 C C . GLY A 1 89 ? -10.016 8.155 2.393 1.00 95.56 89 GLY A C 1
ATOM 719 O O . GLY A 1 89 ? -11.132 7.735 2.711 1.00 95.56 89 GLY A O 1
ATOM 720 N N . LEU A 1 90 ? -8.921 7.395 2.522 1.00 97.06 90 LEU A N 1
ATOM 721 C CA . LEU A 1 90 ? -8.934 6.009 3.018 1.00 97.06 90 LEU A CA 1
ATOM 722 C C . LEU A 1 90 ? -8.991 5.931 4.560 1.00 97.06 90 LEU A C 1
ATOM 724 O O . LEU A 1 90 ? -8.222 5.225 5.205 1.00 97.06 90 LEU A O 1
ATOM 728 N N . GLN A 1 91 ? -9.936 6.641 5.180 1.00 94.25 91 GLN A N 1
ATOM 729 C CA . GLN A 1 91 ? -10.051 6.792 6.646 1.00 94.25 91 GLN A CA 1
ATOM 730 C C . GLN A 1 91 ? -10.346 5.485 7.410 1.00 94.25 91 GLN A C 1
ATOM 732 O O . GLN A 1 91 ? -10.302 5.452 8.644 1.00 94.25 91 GLN A O 1
ATOM 737 N N . ASN A 1 92 ? -10.716 4.419 6.695 1.00 93.62 92 ASN A N 1
ATOM 738 C CA . ASN A 1 92 ? -10.952 3.092 7.259 1.00 93.62 92 ASN A CA 1
ATOM 739 C C . ASN A 1 92 ? -9.802 2.112 7.019 1.00 93.62 92 ASN A C 1
ATOM 741 O O . ASN A 1 92 ? -9.903 0.977 7.489 1.00 93.62 92 ASN A O 1
ATOM 745 N N . LEU A 1 93 ? -8.733 2.540 6.336 1.00 94.62 93 LEU A N 1
ATOM 746 C CA . LEU A 1 93 ? -7.582 1.694 6.062 1.00 94.62 93 LEU A CA 1
ATOM 747 C C . LEU A 1 93 ? -6.886 1.344 7.373 1.00 94.62 93 LEU A C 1
ATOM 749 O O . LEU A 1 93 ? -6.627 2.216 8.200 1.00 94.62 93 LEU A O 1
ATOM 753 N N . GLN A 1 94 ? -6.619 0.056 7.556 1.00 91.94 94 GLN A N 1
ATOM 754 C CA . GLN A 1 94 ? -6.005 -0.502 8.760 1.00 91.94 94 GLN A CA 1
ATOM 755 C C . GLN A 1 94 ? -4.673 -1.168 8.456 1.00 91.94 94 GLN A C 1
ATOM 757 O O . GLN A 1 94 ? -3.807 -1.212 9.327 1.00 91.94 94 GLN A O 1
ATOM 762 N N . VAL A 1 95 ? -4.513 -1.636 7.218 1.00 92.00 95 VAL A N 1
ATOM 763 C CA . VAL A 1 95 ? -3.353 -2.387 6.747 1.00 92.00 95 VAL A CA 1
ATOM 764 C C . VAL A 1 95 ? -2.916 -1.805 5.421 1.00 92.00 95 VAL A C 1
ATOM 766 O O . VAL A 1 95 ? -3.708 -1.762 4.472 1.00 92.00 95 VAL A O 1
ATOM 769 N N . LEU A 1 96 ? -1.668 -1.361 5.371 1.00 95.75 96 LEU A N 1
ATOM 770 C CA . LEU A 1 96 ? -1.028 -0.892 4.156 1.00 95.75 96 LEU A CA 1
ATOM 771 C C . LEU A 1 96 ? 0.343 -1.539 4.032 1.00 95.75 96 LEU A C 1
ATOM 773 O O . LEU A 1 96 ? 1.248 -1.229 4.807 1.00 95.75 96 LEU A O 1
ATOM 777 N N . LEU A 1 97 ? 0.488 -2.426 3.052 1.00 94.00 97 LEU A N 1
ATOM 778 C CA . LEU A 1 97 ? 1.738 -3.137 2.819 1.00 94.00 97 LEU A CA 1
ATOM 779 C C . LEU A 1 97 ? 2.393 -2.628 1.537 1.00 94.00 97 LEU A C 1
ATOM 781 O O . LEU A 1 97 ? 1.856 -2.793 0.444 1.00 94.00 97 LEU A O 1
ATOM 785 N N . LEU A 1 98 ? 3.542 -1.977 1.690 1.00 95.50 98 LEU A N 1
ATOM 786 C CA . LEU A 1 98 ? 4.345 -1.357 0.631 1.00 95.50 98 LEU A CA 1
ATOM 787 C C . LEU A 1 98 ? 5.793 -1.873 0.620 1.00 95.50 98 LEU A C 1
ATOM 789 O O . LEU A 1 98 ? 6.609 -1.396 -0.173 1.00 95.50 98 LEU A O 1
ATOM 793 N N . HIS A 1 99 ? 6.122 -2.834 1.479 1.00 92.81 99 HIS A N 1
ATOM 794 C CA . HIS A 1 99 ? 7.448 -3.428 1.581 1.00 92.81 99 HIS A CA 1
ATOM 795 C C . HIS A 1 99 ? 7.886 -4.115 0.268 1.00 92.81 99 HIS A C 1
ATOM 797 O O . HIS A 1 99 ? 7.073 -4.400 -0.623 1.00 92.81 99 HIS A O 1
ATOM 803 N N . HIS A 1 100 ? 9.197 -4.305 0.106 1.00 92.69 100 HIS A N 1
ATOM 804 C CA . HIS A 1 100 ? 9.842 -4.852 -1.101 1.00 92.69 100 HIS A CA 1
ATOM 805 C C . HIS A 1 100 ? 9.601 -4.081 -2.413 1.00 92.69 100 HIS A C 1
ATOM 807 O O . HIS A 1 100 ? 9.680 -4.656 -3.505 1.00 92.69 100 HIS A O 1
ATOM 813 N N . ASN A 1 101 ? 9.320 -2.779 -2.347 1.00 94.56 101 ASN A N 1
ATOM 814 C CA . ASN A 1 101 ? 9.190 -1.926 -3.530 1.00 94.56 101 ASN A CA 1
ATOM 815 C C . ASN A 1 101 ? 10.534 -1.239 -3.878 1.00 94.56 101 ASN A C 1
ATOM 817 O O . ASN A 1 101 ? 11.620 -1.794 -3.668 1.00 94.56 101 ASN A O 1
ATOM 821 N N . LYS A 1 102 ? 10.486 -0.083 -4.551 1.00 95.56 102 LYS A N 1
ATOM 822 C CA . LYS A 1 102 ? 11.651 0.716 -4.961 1.00 95.56 102 LYS A CA 1
ATOM 823 C C . LYS A 1 102 ? 11.513 2.182 -4.541 1.00 95.56 102 LYS A C 1
ATOM 825 O O . LYS A 1 102 ? 12.122 3.050 -5.165 1.00 95.56 102 LYS A O 1
ATOM 830 N N . LEU A 1 103 ? 10.736 2.441 -3.488 1.00 96.75 103 LEU A N 1
ATOM 831 C CA . LEU A 1 103 ? 10.491 3.780 -2.972 1.00 96.75 103 LEU A CA 1
ATOM 832 C C . LEU A 1 103 ? 11.791 4.343 -2.399 1.00 96.75 103 LEU A C 1
ATOM 834 O O . LEU A 1 103 ? 12.468 3.682 -1.617 1.00 96.75 103 LEU A O 1
ATOM 838 N N . ARG A 1 104 ? 12.143 5.562 -2.808 1.00 96.62 104 ARG A N 1
ATOM 839 C CA . ARG A 1 104 ? 13.359 6.250 -2.335 1.00 96.62 104 ARG A CA 1
ATOM 840 C C . ARG A 1 104 ? 13.085 7.345 -1.317 1.00 96.62 104 ARG A C 1
ATOM 842 O O . ARG A 1 104 ? 13.972 7.719 -0.563 1.00 96.62 104 ARG A O 1
ATOM 849 N N . ALA A 1 105 ? 11.860 7.851 -1.301 1.00 96.62 105 ALA A N 1
ATOM 850 C CA . ALA A 1 105 ? 11.391 8.854 -0.363 1.00 96.62 105 ALA A CA 1
ATOM 851 C C . ALA A 1 105 ? 9.881 8.694 -0.163 1.00 96.62 105 ALA A C 1
ATOM 853 O O . ALA A 1 105 ? 9.195 8.076 -0.985 1.00 96.62 105 ALA A O 1
ATOM 854 N N . LEU A 1 106 ? 9.366 9.283 0.912 1.00 97.62 106 LEU A N 1
ATOM 855 C CA . LEU A 1 106 ? 7.936 9.426 1.149 1.00 97.62 106 LEU A CA 1
ATOM 856 C C . LEU A 1 106 ? 7.569 10.910 1.093 1.00 97.62 106 LEU A C 1
ATOM 858 O O . LEU A 1 106 ? 8.257 11.710 1.727 1.00 97.62 106 LEU A O 1
ATOM 862 N N . PRO A 1 107 ? 6.493 11.297 0.390 1.00 96.94 107 PRO A N 1
ATOM 863 C CA . PRO A 1 107 ? 5.970 12.649 0.503 1.00 96.94 107 PRO A CA 1
ATOM 864 C C . PRO A 1 107 ? 5.555 12.964 1.943 1.00 96.94 107 PRO A C 1
ATOM 866 O O . PRO A 1 107 ? 5.039 12.103 2.667 1.00 96.94 107 PRO A O 1
ATOM 869 N N . ASP A 1 108 ? 5.724 14.222 2.338 1.00 95.12 108 ASP A N 1
ATOM 870 C CA . ASP A 1 108 ? 5.242 14.719 3.622 1.00 95.12 108 ASP A CA 1
ATOM 871 C C . ASP A 1 108 ? 3.735 14.480 3.747 1.00 95.12 108 ASP A C 1
ATOM 873 O O . ASP A 1 108 ? 2.956 14.799 2.851 1.00 95.12 108 ASP A O 1
ATOM 877 N N . GLY A 1 109 ? 3.311 13.904 4.873 1.00 93.00 109 GLY A N 1
ATOM 878 C CA . GLY A 1 109 ? 1.895 13.660 5.132 1.00 93.00 109 GLY A CA 1
ATOM 879 C C . GLY A 1 109 ? 1.206 12.692 4.161 1.00 93.00 109 GLY A C 1
ATOM 880 O O . GLY A 1 109 ? -0.019 12.680 4.132 1.00 93.00 109 GLY A O 1
ATOM 881 N N . VAL A 1 110 ? 1.926 11.845 3.411 1.00 97.00 110 VAL A N 1
ATOM 882 C CA . VAL A 1 110 ? 1.308 10.848 2.502 1.00 97.00 110 VAL A CA 1
ATOM 883 C C . VAL A 1 110 ? 0.320 9.898 3.206 1.00 97.00 110 VAL A C 1
ATOM 885 O O . VAL A 1 110 ? -0.587 9.348 2.581 1.00 97.00 110 VAL A O 1
ATOM 888 N N . PHE A 1 111 ? 0.454 9.731 4.526 1.00 96.25 111 PHE A N 1
ATOM 889 C CA . PHE A 1 111 ? -0.451 8.947 5.375 1.00 96.25 111 PHE A CA 1
ATOM 890 C C . PHE A 1 111 ? -1.452 9.799 6.176 1.00 96.25 111 PHE A C 1
ATOM 892 O O . PHE A 1 111 ? -2.128 9.290 7.076 1.00 96.25 111 PHE A O 1
ATOM 899 N N . ALA A 1 112 ? -1.559 11.095 5.881 1.00 93.50 112 ALA A N 1
ATOM 900 C CA . ALA A 1 112 ? -2.475 11.994 6.567 1.00 93.50 112 ALA A CA 1
ATOM 901 C C . ALA A 1 112 ? -3.926 11.512 6.420 1.00 93.50 112 ALA A C 1
ATOM 903 O O . ALA A 1 112 ? -4.389 11.115 5.350 1.00 93.50 112 ALA A O 1
ATOM 904 N N . GLY A 1 113 ? -4.668 11.538 7.528 1.00 92.69 113 GLY A N 1
ATOM 905 C CA . GLY A 1 113 ? -6.067 11.107 7.559 1.00 92.69 113 GLY A CA 1
ATOM 906 C C . GLY A 1 113 ? -6.291 9.589 7.602 1.00 92.69 113 GLY A C 1
ATOM 907 O O . GLY A 1 113 ? -7.445 9.171 7.726 1.00 92.69 113 GLY A O 1
ATOM 908 N N . LEU A 1 114 ? -5.238 8.759 7.592 1.00 95.06 114 LEU A N 1
ATOM 909 C CA . LEU A 1 114 ? -5.332 7.309 7.824 1.00 95.06 114 LEU A CA 1
ATOM 910 C C . LEU A 1 114 ? -5.515 6.986 9.320 1.00 95.06 114 LEU A C 1
ATOM 912 O O . LEU A 1 114 ? -4.756 6.241 9.933 1.00 95.06 114 LEU A O 1
ATOM 916 N N . ILE A 1 115 ? -6.564 7.548 9.923 1.00 91.69 115 ILE A N 1
ATOM 917 C CA . ILE A 1 115 ? -6.835 7.546 11.374 1.00 91.69 115 ILE A CA 1
ATOM 918 C C . ILE A 1 115 ? -7.109 6.161 11.986 1.00 91.69 115 ILE A C 1
ATOM 920 O O . ILE A 1 115 ? -7.280 6.049 13.198 1.00 91.69 115 ILE A O 1
ATOM 924 N N . ARG A 1 116 ? -7.209 5.112 11.163 1.00 91.94 116 ARG A N 1
ATOM 925 C CA . ARG A 1 116 ? -7.395 3.719 11.593 1.00 91.94 116 ARG A CA 1
ATOM 926 C C . ARG A 1 116 ? -6.225 2.811 11.216 1.00 91.94 116 ARG A C 1
ATOM 928 O O . ARG A 1 116 ? -6.335 1.608 11.443 1.00 91.94 116 ARG A O 1
ATOM 935 N N . LEU A 1 117 ? -5.133 3.355 10.674 1.00 93.06 117 LEU A N 1
ATOM 936 C CA . LEU A 1 117 ? -3.997 2.557 10.226 1.00 93.06 117 LEU A CA 1
ATOM 937 C C . LEU A 1 117 ? -3.290 1.922 11.424 1.00 93.06 117 LEU A C 1
ATOM 939 O O . LEU A 1 117 ? -2.815 2.614 12.320 1.00 93.06 117 LEU A O 1
ATOM 943 N N . ARG A 1 118 ? -3.242 0.591 11.437 1.00 89.50 118 ARG A N 1
ATOM 944 C CA . ARG A 1 118 ? -2.660 -0.217 12.515 1.00 89.50 118 ARG A CA 1
ATOM 945 C C . ARG A 1 118 ? -1.360 -0.873 12.089 1.00 89.50 118 ARG A C 1
ATOM 947 O O . ARG A 1 118 ? -0.466 -0.996 12.919 1.00 89.50 118 ARG A O 1
ATOM 954 N N . VAL A 1 119 ? -1.266 -1.274 10.827 1.00 90.31 119 VAL A N 1
ATOM 955 C CA . VAL A 1 119 ? -0.091 -1.921 10.251 1.00 90.31 119 VAL A CA 1
ATOM 956 C C . VAL A 1 119 ? 0.317 -1.148 9.009 1.00 90.31 119 VAL A C 1
ATOM 958 O O . VAL A 1 119 ? -0.472 -0.988 8.074 1.00 90.31 119 VAL A O 1
ATOM 961 N N . LEU A 1 120 ? 1.552 -0.666 9.022 1.00 94.31 120 LEU A N 1
ATOM 962 C CA . LEU A 1 120 ? 2.209 -0.069 7.873 1.00 94.31 120 LEU A CA 1
ATOM 963 C C . LEU A 1 120 ? 3.517 -0.817 7.661 1.00 94.31 120 LEU A C 1
ATOM 965 O O . LEU A 1 120 ? 4.372 -0.762 8.543 1.00 94.31 120 LEU A O 1
ATOM 969 N N . LYS A 1 121 ? 3.638 -1.499 6.517 1.00 93.56 121 LYS A N 1
ATOM 970 C CA . LYS A 1 121 ? 4.879 -2.164 6.120 1.00 93.56 121 LYS A CA 1
ATOM 971 C C . LYS A 1 121 ? 5.606 -1.426 5.003 1.00 93.56 121 LYS A C 1
ATOM 973 O O . LYS A 1 121 ? 5.026 -1.237 3.933 1.00 93.56 121 LYS A O 1
ATOM 978 N N . LEU A 1 122 ? 6.842 -1.006 5.236 1.00 94.88 122 LEU A N 1
ATOM 979 C CA . LEU A 1 122 ? 7.667 -0.183 4.347 1.00 94.88 122 LEU A CA 1
ATOM 980 C C . LEU A 1 122 ? 9.086 -0.722 4.154 1.00 94.88 122 LEU A C 1
ATOM 982 O O . LEU A 1 122 ? 9.778 -0.218 3.265 1.00 94.88 122 LEU A O 1
ATOM 986 N N . LEU A 1 123 ? 9.509 -1.719 4.932 1.00 91.38 123 LEU A N 1
ATOM 987 C CA . LEU A 1 123 ? 10.860 -2.271 4.875 1.00 91.38 123 LEU A CA 1
ATOM 988 C C . LEU A 1 123 ? 11.208 -2.795 3.463 1.00 91.38 123 LEU A C 1
ATOM 990 O O . LEU A 1 123 ? 10.345 -2.971 2.598 1.00 91.38 123 LEU A O 1
ATOM 994 N N . ASP A 1 124 ? 12.496 -2.977 3.177 1.00 91.56 124 ASP A N 1
ATOM 995 C CA . ASP A 1 124 ? 12.991 -3.376 1.849 1.00 91.56 124 ASP A CA 1
ATOM 996 C C . ASP A 1 124 ? 12.603 -2.423 0.705 1.00 91.56 124 ASP A C 1
ATOM 998 O O . ASP A 1 124 ? 12.409 -2.812 -0.452 1.00 91.56 124 ASP A O 1
ATOM 1002 N N . ASN A 1 125 ? 12.549 -1.134 1.030 1.00 94.06 125 ASN A N 1
ATOM 1003 C CA . ASN A 1 125 ? 12.587 -0.039 0.074 1.00 94.06 125 ASN A CA 1
ATOM 1004 C C . ASN A 1 125 ? 13.923 0.715 0.213 1.00 94.06 125 ASN A C 1
ATOM 1006 O O . ASN A 1 125 ? 14.408 0.898 1.328 1.00 94.06 125 ASN A O 1
ATOM 1010 N N . PRO A 1 126 ? 14.541 1.159 -0.895 1.00 95.44 126 PRO A N 1
ATOM 1011 C CA . PRO A 1 126 ? 15.830 1.849 -0.884 1.00 95.44 126 PRO A CA 1
ATOM 1012 C C . PRO A 1 126 ? 15.684 3.334 -0.501 1.00 95.44 126 PRO A C 1
ATOM 1014 O O . PRO A 1 126 ? 16.011 4.210 -1.305 1.00 95.44 126 PRO A O 1
ATOM 1017 N N . PHE A 1 127 ? 15.155 3.621 0.691 1.00 95.94 127 PHE A N 1
ATOM 1018 C CA . PHE A 1 127 ? 14.996 4.991 1.179 1.00 95.94 127 PHE A CA 1
ATOM 1019 C C . PHE A 1 127 ? 16.353 5.674 1.372 1.00 95.94 127 PHE A C 1
ATOM 1021 O O . PHE A 1 127 ? 17.266 5.103 1.965 1.00 95.94 127 PHE A O 1
ATOM 1028 N N . GLU A 1 128 ? 16.482 6.899 0.864 1.00 93.75 128 GLU A N 1
ATOM 1029 C CA . GLU A 1 128 ? 17.682 7.714 1.033 1.00 93.75 128 GLU A CA 1
ATOM 1030 C C . GLU A 1 128 ? 17.282 9.183 1.290 1.00 93.75 128 GLU A C 1
ATOM 1032 O O . GLU A 1 128 ? 16.784 9.848 0.375 1.00 93.75 128 GLU A O 1
ATOM 1037 N N . PRO A 1 129 ? 17.484 9.714 2.515 1.00 92.25 129 PRO A N 1
ATOM 1038 C CA . PRO A 1 129 ? 18.046 9.036 3.690 1.00 92.25 129 PRO A CA 1
ATOM 1039 C C . PRO A 1 129 ? 17.131 7.924 4.232 1.00 92.25 129 PRO A C 1
ATOM 1041 O O . PRO A 1 129 ? 15.954 7.848 3.878 1.00 92.25 129 PRO A O 1
ATOM 1044 N N . GLU A 1 130 ? 17.683 7.073 5.098 1.00 91.50 130 GLU A N 1
ATOM 1045 C CA . GLU A 1 130 ? 16.898 6.088 5.849 1.00 91.50 130 GLU A CA 1
ATOM 1046 C C . GLU A 1 130 ? 15.757 6.776 6.614 1.00 91.50 130 GLU A C 1
ATOM 1048 O O . GLU A 1 130 ? 15.893 7.908 7.088 1.00 91.50 130 GLU A O 1
ATOM 1053 N N . LEU A 1 131 ? 14.611 6.100 6.701 1.00 93.88 131 LEU A N 1
ATOM 1054 C CA . LEU A 1 131 ? 13.447 6.627 7.401 1.00 93.88 131 LEU A CA 1
ATOM 1055 C C . LEU A 1 131 ? 13.592 6.422 8.906 1.00 93.88 131 LEU A C 1
ATOM 1057 O O . LEU A 1 131 ? 13.842 5.312 9.364 1.00 93.88 131 LEU A O 1
ATOM 1061 N N . ASP A 1 132 ? 13.309 7.471 9.669 1.00 92.25 132 ASP A N 1
ATOM 1062 C CA . ASP A 1 132 ? 13.129 7.399 11.114 1.00 92.25 132 ASP A CA 1
ATOM 1063 C C . ASP A 1 132 ? 11.682 7.746 11.502 1.00 92.25 132 ASP A C 1
ATOM 1065 O O . ASP A 1 132 ? 10.844 8.120 10.675 1.00 92.25 132 ASP A O 1
ATOM 1069 N N . ARG A 1 133 ? 11.363 7.612 12.792 1.00 90.94 133 ARG A N 1
ATOM 1070 C CA . ARG A 1 133 ? 10.020 7.909 13.317 1.00 90.94 133 ARG A CA 1
ATOM 1071 C C . ARG A 1 133 ? 9.684 9.404 13.329 1.00 90.94 133 ARG A C 1
ATOM 1073 O O . ARG A 1 133 ? 8.513 9.745 13.481 1.00 90.94 133 ARG A O 1
ATOM 1080 N N . GLU A 1 134 ? 10.673 10.276 13.167 1.00 92.44 134 GLU A N 1
ATOM 1081 C CA . GLU A 1 134 ? 10.498 11.729 13.125 1.00 92.44 134 GLU A CA 1
ATOM 1082 C C . GLU A 1 134 ? 10.214 12.233 11.700 1.00 92.44 134 GLU A C 1
ATOM 1084 O O . GLU A 1 134 ? 9.838 13.394 11.513 1.00 92.44 134 GLU A O 1
ATOM 1089 N N . HIS A 1 135 ? 10.333 11.362 10.689 1.00 95.06 135 HIS A N 1
ATOM 1090 C CA . HIS A 1 135 ? 10.042 11.696 9.303 1.00 95.06 135 HIS A CA 1
ATOM 1091 C C . HIS A 1 135 ? 8.620 12.292 9.151 1.00 95.06 135 HIS A C 1
ATOM 1093 O O . HIS A 1 135 ? 7.644 11.706 9.640 1.00 95.06 135 HIS A O 1
ATOM 1099 N N . PRO A 1 136 ? 8.440 13.415 8.418 1.00 95.50 136 PRO A N 1
ATOM 1100 C CA . PRO A 1 136 ? 7.157 14.124 8.331 1.00 95.50 136 PRO A CA 1
ATOM 1101 C C . PRO A 1 136 ? 5.973 13.277 7.844 1.00 95.50 136 PRO A C 1
ATOM 1103 O O . PRO A 1 136 ? 4.829 13.532 8.225 1.00 95.50 136 PRO A O 1
ATOM 1106 N N . ALA A 1 137 ? 6.230 12.245 7.035 1.00 95.56 137 ALA A N 1
ATOM 1107 C CA . ALA A 1 137 ? 5.223 11.269 6.606 1.00 95.56 137 ALA A CA 1
ATOM 1108 C C . ALA A 1 137 ? 4.488 10.583 7.777 1.00 95.56 137 ALA A C 1
ATOM 1110 O O . ALA A 1 137 ? 3.311 10.248 7.643 1.00 95.56 137 ALA A O 1
ATOM 1111 N N . PHE A 1 138 ? 5.146 10.395 8.927 1.00 93.62 138 PHE A N 1
ATOM 1112 C CA . PHE A 1 138 ? 4.588 9.678 10.078 1.00 93.62 138 PHE A CA 1
ATOM 1113 C C . PHE A 1 138 ? 3.957 10.584 11.129 1.00 93.62 138 PHE A C 1
ATOM 1115 O O . PHE A 1 138 ? 3.358 10.070 12.076 1.00 93.62 138 PHE A O 1
ATOM 1122 N N . ARG A 1 139 ? 4.051 11.911 10.973 1.00 90.62 139 ARG A N 1
ATOM 1123 C CA . ARG A 1 139 ? 3.658 12.876 12.008 1.00 90.62 139 ARG A CA 1
ATOM 1124 C C . ARG A 1 139 ? 2.263 12.600 12.558 1.00 90.62 139 ARG A C 1
ATOM 1126 O O . ARG A 1 139 ? 2.100 12.508 13.765 1.00 90.62 139 ARG A O 1
ATOM 1133 N N . ASP A 1 140 ? 1.277 12.416 11.686 1.00 88.31 140 ASP A N 1
ATOM 1134 C CA . ASP A 1 140 ? -0.116 12.215 12.099 1.00 88.31 140 ASP A CA 1
ATOM 1135 C C . ASP A 1 140 ? -0.372 10.798 12.638 1.00 88.31 140 ASP A C 1
ATOM 1137 O O . ASP A 1 140 ? -1.201 10.613 13.529 1.00 88.31 140 ASP A O 1
ATOM 1141 N N . LEU A 1 141 ? 0.368 9.798 12.145 1.00 89.94 141 LEU A N 1
ATOM 1142 C CA . LEU A 1 141 ? 0.279 8.422 12.637 1.00 89.94 141 LEU A CA 1
ATOM 1143 C C . LEU A 1 141 ? 0.857 8.294 14.052 1.00 89.94 141 LEU A C 1
ATOM 1145 O O . LEU A 1 141 ? 0.335 7.535 14.869 1.00 89.94 141 LEU A O 1
ATOM 1149 N N . LEU A 1 142 ? 1.922 9.038 14.357 1.00 88.94 142 LEU A N 1
ATOM 1150 C CA . LEU A 1 142 ? 2.673 8.940 15.612 1.00 88.94 142 LEU A CA 1
ATOM 1151 C C . LEU A 1 142 ? 2.386 10.079 16.603 1.00 88.94 142 LEU A C 1
ATOM 1153 O O . LEU A 1 142 ? 2.801 9.979 17.758 1.00 88.94 142 LEU A O 1
ATOM 1157 N N . ALA A 1 143 ? 1.623 11.108 16.207 1.00 79.38 143 ALA A N 1
ATOM 1158 C CA . ALA A 1 143 ? 1.325 12.315 16.996 1.00 79.38 143 ALA A CA 1
ATOM 1159 C C . ALA A 1 143 ? 0.816 12.050 18.423 1.00 79.38 143 ALA A C 1
ATOM 1161 O O . ALA A 1 143 ? 0.915 12.913 19.294 1.00 79.38 143 ALA A O 1
ATOM 1162 N N . HIS A 1 144 ? 0.249 10.871 18.670 1.00 77.00 144 HIS A N 1
ATOM 1163 C CA . HIS A 1 144 ? -0.360 10.512 19.945 1.00 77.00 144 HIS A CA 1
ATOM 1164 C C . HIS A 1 144 ? 0.498 9.583 20.818 1.00 77.00 144 HIS A C 1
ATOM 1166 O O . HIS A 1 144 ? 0.013 9.103 21.844 1.00 77.00 144 HIS A O 1
ATOM 1172 N N . GLY A 1 145 ? 1.765 9.335 20.463 1.00 72.12 145 GLY A N 1
ATOM 1173 C CA . GLY A 1 145 ? 2.681 8.511 21.260 1.00 72.12 145 GLY A CA 1
ATOM 1174 C C . GLY A 1 145 ? 2.088 7.130 21.565 1.00 72.12 145 GLY A C 1
ATOM 1175 O O . GLY A 1 145 ? 1.720 6.397 20.651 1.00 72.12 145 GLY A O 1
ATOM 1176 N N . GLN A 1 146 ? 1.921 6.791 22.852 1.00 61.06 146 GLN A N 1
ATOM 1177 C CA . GLN A 1 146 ? 1.296 5.525 23.285 1.00 61.06 146 GLN A CA 1
ATOM 1178 C C . GLN A 1 146 ? -0.190 5.381 22.907 1.00 61.06 146 GLN A C 1
ATOM 1180 O O . GLN A 1 146 ? -0.737 4.281 22.970 1.00 61.06 146 GLN A O 1
ATOM 1185 N N . HIS A 1 147 ? -0.847 6.472 22.513 1.00 64.44 147 HIS A N 1
ATOM 1186 C CA . HIS A 1 147 ? -2.223 6.474 22.016 1.00 64.44 147 HIS A CA 1
ATOM 1187 C C . HIS A 1 147 ? -2.301 6.442 20.483 1.00 64.44 147 HIS A C 1
ATOM 1189 O O . HIS A 1 147 ? -3.390 6.603 19.930 1.00 64.44 147 HIS A O 1
ATOM 1195 N N . SER A 1 148 ? -1.175 6.240 19.788 1.00 78.31 148 SER A N 1
ATOM 1196 C CA . SER A 1 148 ? -1.192 5.958 18.354 1.00 78.31 148 SER A CA 1
ATOM 1197 C C . SER A 1 148 ? -2.045 4.718 18.065 1.00 78.31 148 SER A C 1
ATOM 1199 O O . SER A 1 148 ? -2.006 3.719 18.789 1.00 78.31 148 SER A O 1
ATOM 1201 N N . VAL A 1 149 ? -2.826 4.785 16.985 1.00 81.38 149 VAL A N 1
ATOM 1202 C CA . VAL A 1 149 ? -3.548 3.620 16.456 1.00 81.38 149 VAL A CA 1
ATOM 1203 C C . VAL A 1 149 ? -2.606 2.625 15.776 1.00 81.38 149 VAL A C 1
ATOM 1205 O O . VAL A 1 149 ? -2.965 1.453 15.646 1.00 81.38 149 VAL A O 1
ATOM 1208 N N . LEU A 1 150 ? -1.405 3.072 15.395 1.00 88.31 150 LEU A N 1
ATOM 1209 C CA . LEU A 1 150 ? -0.396 2.265 14.733 1.00 88.31 150 LEU A CA 1
ATOM 1210 C C . LEU A 1 150 ? 0.192 1.270 15.737 1.00 88.31 150 LEU A C 1
ATOM 1212 O O . LEU A 1 150 ? 0.772 1.641 16.756 1.00 88.31 150 LEU A O 1
ATOM 1216 N N . ARG A 1 151 ? 0.001 -0.016 15.456 1.00 86.06 151 ARG A N 1
ATOM 1217 C CA . ARG A 1 151 ? 0.488 -1.141 16.262 1.00 86.06 151 ARG A CA 1
ATOM 1218 C C . ARG A 1 151 ? 1.788 -1.706 15.715 1.00 86.06 151 ARG A C 1
ATOM 1220 O O . ARG A 1 151 ? 2.586 -2.212 16.494 1.00 86.06 151 ARG A O 1
ATOM 1227 N N . GLN A 1 152 ? 1.992 -1.586 14.408 1.00 87.62 152 GLN A N 1
ATOM 1228 C CA . GLN A 1 152 ? 3.135 -2.146 13.714 1.00 87.62 152 GLN A CA 1
ATOM 1229 C C . GLN A 1 152 ? 3.632 -1.191 12.628 1.00 87.62 152 GLN A C 1
ATOM 1231 O O . GLN A 1 152 ? 2.855 -0.717 11.796 1.00 87.62 152 GLN A O 1
ATOM 1236 N N . LEU A 1 153 ? 4.932 -0.911 12.684 1.00 90.19 153 LEU A N 1
ATOM 1237 C CA . LEU A 1 153 ? 5.684 -0.106 11.729 1.00 90.19 153 LEU A CA 1
ATOM 1238 C C . LEU A 1 153 ? 7.112 -0.654 11.669 1.00 90.19 153 LEU A C 1
ATOM 1240 O O . LEU A 1 153 ? 7.790 -0.669 12.696 1.00 90.19 153 LEU A O 1
ATOM 1244 N N . ASP A 1 154 ? 7.549 -1.072 10.491 1.00 88.00 154 ASP A N 1
ATOM 1245 C CA . ASP A 1 154 ? 8.859 -1.661 10.189 1.00 88.00 154 ASP A CA 1
ATOM 1246 C C . ASP A 1 154 ? 9.780 -0.642 9.483 1.00 88.00 154 ASP A C 1
ATOM 1248 O O . ASP A 1 154 ? 9.809 -0.502 8.263 1.00 88.00 154 ASP A O 1
ATOM 1252 N N . LEU A 1 155 ? 10.556 0.111 10.261 1.00 83.50 155 LEU A N 1
ATOM 1253 C CA . LEU A 1 155 ? 11.564 1.017 9.683 1.00 83.50 155 LEU A CA 1
ATOM 1254 C C . LEU A 1 155 ? 12.954 0.381 9.638 1.00 83.50 155 LEU A C 1
ATOM 1256 O O . LEU A 1 155 ? 13.649 0.508 8.637 1.00 83.50 155 LEU A O 1
ATOM 1260 N N . GLU A 1 156 ? 13.341 -0.303 10.716 1.00 74.81 156 GLU A N 1
ATOM 1261 C CA . GLU A 1 156 ? 14.722 -0.760 10.936 1.00 74.81 156 GLU A CA 1
ATOM 1262 C C . GLU A 1 156 ? 14.843 -2.290 10.987 1.00 74.81 156 GLU A C 1
ATOM 1264 O O . GLU A 1 156 ? 15.840 -2.850 10.540 1.00 74.81 156 GLU A O 1
ATOM 1269 N N . GLU A 1 157 ? 13.823 -2.978 11.502 1.00 72.50 157 GLU A N 1
ATOM 1270 C CA . GLU A 1 157 ? 13.775 -4.436 11.606 1.00 72.50 157 GLU A CA 1
ATOM 1271 C C . GLU A 1 157 ? 12.389 -4.934 11.200 1.00 72.50 157 GLU A C 1
ATOM 1273 O O . GLU A 1 157 ? 11.380 -4.241 11.394 1.00 72.50 157 GLU A O 1
ATOM 1278 N N . ASP A 1 158 ? 12.336 -6.146 10.643 1.00 70.69 158 ASP A N 1
ATOM 1279 C CA . ASP A 1 158 ? 11.062 -6.792 10.371 1.00 70.69 158 ASP A CA 1
ATOM 1280 C C . ASP A 1 158 ? 10.326 -7.009 11.696 1.00 70.69 158 ASP A C 1
ATOM 1282 O O . ASP A 1 158 ? 10.786 -7.693 12.611 1.00 70.69 158 ASP A O 1
ATOM 1286 N N . SER A 1 159 ? 9.149 -6.404 11.788 1.00 70.50 159 SER A N 1
ATOM 1287 C CA . SER A 1 159 ? 8.258 -6.562 12.935 1.00 70.50 159 SER A CA 1
ATOM 1288 C C . SER A 1 159 ? 7.485 -7.891 12.900 1.00 70.50 159 SER A C 1
ATOM 1290 O O . SER A 1 159 ? 6.633 -8.130 13.758 1.00 70.50 159 SER A O 1
ATOM 1292 N N . GLY A 1 160 ? 7.804 -8.755 11.930 1.00 69.00 160 GLY A N 1
ATOM 1293 C CA . GLY A 1 160 ? 7.221 -10.066 11.689 1.00 69.00 160 GLY A CA 1
ATOM 1294 C C . GLY A 1 160 ? 5.838 -9.973 11.060 1.00 69.00 160 GLY A C 1
ATOM 1295 O O . GLY A 1 160 ? 5.215 -8.912 11.030 1.00 69.00 160 GL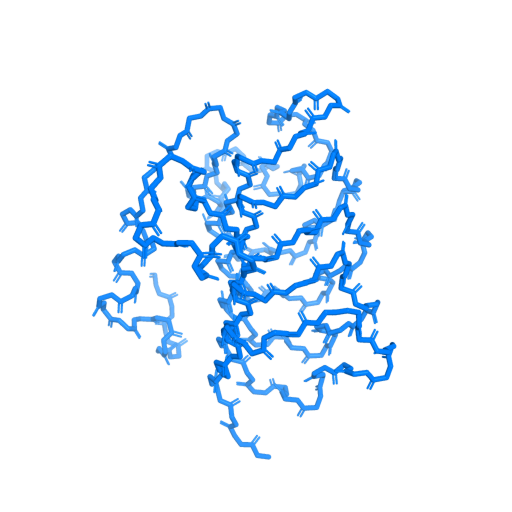Y A O 1
ATOM 1296 N N . ASP A 1 161 ? 5.312 -11.089 10.578 1.00 69.31 161 ASP A N 1
ATOM 1297 C CA . ASP A 1 161 ? 4.018 -11.111 9.879 1.00 69.31 161 ASP A CA 1
ATOM 1298 C C . ASP A 1 161 ? 2.846 -11.433 10.811 1.00 69.31 161 ASP A C 1
ATOM 1300 O O . ASP A 1 161 ? 1.703 -11.487 10.393 1.00 69.31 161 ASP A O 1
ATOM 1304 N N . SER A 1 162 ? 3.091 -11.540 12.121 1.00 69.06 162 SER A N 1
ATOM 1305 C CA . SER A 1 162 ? 2.112 -12.049 13.095 1.00 69.06 162 SER A CA 1
ATOM 1306 C C . SER A 1 162 ? 0.717 -11.399 13.058 1.00 69.06 162 SER A C 1
ATOM 1308 O 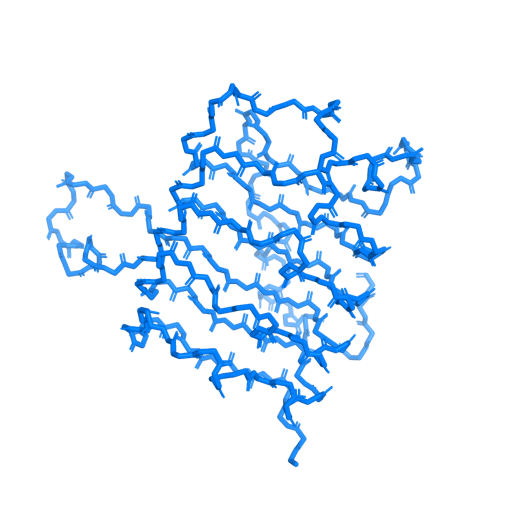O . SER A 1 162 ? -0.282 -12.093 13.234 1.00 69.06 162 SER A O 1
ATOM 1310 N N . LEU A 1 163 ? 0.617 -10.081 12.845 1.00 67.06 163 LEU A N 1
ATOM 1311 C CA . LEU A 1 163 ? -0.671 -9.383 12.721 1.00 67.06 163 LEU A CA 1
ATOM 1312 C C . LEU A 1 163 ? -1.310 -9.572 11.341 1.00 67.06 163 LEU A C 1
ATOM 1314 O O . LEU A 1 163 ? -2.535 -9.652 11.249 1.00 67.06 163 LEU A O 1
ATOM 1318 N N . GLU A 1 164 ? -0.492 -9.640 10.294 1.00 68.19 164 GLU A N 1
ATOM 1319 C CA . GLU A 1 164 ? -0.934 -9.946 8.937 1.00 68.19 164 GLU A CA 1
ATOM 1320 C C . GLU A 1 164 ? -1.454 -11.384 8.861 1.00 68.19 164 GLU A C 1
ATOM 1322 O O . GLU A 1 164 ? -2.635 -11.573 8.567 1.00 68.19 164 GLU A O 1
ATOM 1327 N N . ASP A 1 165 ? -0.636 -12.360 9.262 1.00 70.12 165 ASP A N 1
ATOM 1328 C CA . ASP A 1 165 ? -0.959 -13.785 9.361 1.00 70.12 165 ASP A CA 1
ATOM 1329 C C . ASP A 1 165 ? -2.240 -14.006 10.165 1.00 70.12 165 ASP A C 1
ATOM 1331 O O . ASP A 1 165 ? -3.162 -14.690 9.721 1.00 70.12 165 ASP A O 1
ATOM 1335 N N . TYR A 1 166 ? -2.355 -13.369 11.336 1.00 70.81 166 TYR A N 1
ATOM 1336 C CA . TYR A 1 166 ? -3.557 -13.479 12.157 1.00 70.81 166 TYR A CA 1
ATOM 1337 C C . TYR A 1 166 ? -4.806 -13.022 11.397 1.00 70.81 166 TYR A C 1
ATOM 1339 O O . TYR A 1 166 ? -5.855 -13.671 11.466 1.00 70.81 166 TYR A O 1
ATOM 1347 N N . TRP A 1 167 ? -4.737 -11.912 10.664 1.00 69.88 167 TRP A N 1
ATOM 1348 C CA . TRP A 1 167 ? -5.872 -11.434 9.879 1.00 69.88 167 TRP A CA 1
ATOM 1349 C C . TRP A 1 167 ? -6.163 -12.325 8.677 1.00 69.88 167 TRP A C 1
ATOM 1351 O O . TRP A 1 167 ? -7.341 -12.576 8.396 1.00 69.88 167 TRP A O 1
ATOM 1361 N N . GLU A 1 168 ? -5.129 -12.829 8.008 1.00 69.44 168 GLU A N 1
ATOM 1362 C CA . GLU A 1 168 ? -5.228 -13.800 6.921 1.00 69.44 168 GLU A CA 1
ATOM 1363 C C . GLU A 1 168 ? -5.970 -15.066 7.365 1.00 69.44 168 GLU A C 1
ATOM 1365 O O . GLU A 1 168 ? -7.014 -15.422 6.797 1.00 69.44 168 GLU A O 1
ATOM 1370 N N . GLU A 1 169 ? -5.477 -15.686 8.438 1.00 74.94 169 GLU A N 1
ATOM 1371 C CA . GLU A 1 169 ? -5.982 -16.931 9.012 1.00 74.94 169 GLU A CA 1
ATOM 1372 C C . GLU A 1 169 ? -7.407 -16.781 9.540 1.00 74.94 169 GLU A C 1
ATOM 1374 O O . GLU A 1 169 ? -8.286 -17.604 9.261 1.00 74.94 169 GLU A O 1
ATOM 1379 N N . THR A 1 170 ? -7.671 -15.705 10.283 1.00 72.00 170 THR A N 1
ATOM 1380 C CA . THR A 1 170 ? -8.985 -15.491 10.903 1.00 72.00 170 THR A CA 1
ATOM 1381 C C . THR A 1 170 ? -10.017 -14.909 9.944 1.00 72.00 170 THR A C 1
ATOM 1383 O O . THR A 1 170 ? -11.205 -14.860 10.275 1.00 72.00 170 THR A O 1
ATOM 1386 N N . ARG A 1 171 ? -9.595 -14.457 8.753 1.00 69.44 171 ARG A N 1
ATOM 1387 C CA . ARG A 1 171 ? -10.423 -13.726 7.777 1.00 69.44 171 ARG A CA 1
ATOM 1388 C C . ARG A 1 171 ? -11.171 -12.538 8.383 1.00 69.44 171 ARG A C 1
ATOM 1390 O O . ARG A 1 171 ? -12.184 -12.092 7.838 1.00 69.44 171 ARG A O 1
ATOM 1397 N N . THR A 1 172 ? -10.684 -12.005 9.498 1.00 68.38 172 THR A N 1
ATOM 1398 C CA . THR A 1 172 ? -11.288 -10.867 10.209 1.00 68.38 172 THR A CA 1
ATOM 1399 C C . THR A 1 172 ? -11.237 -9.593 9.373 1.00 68.38 172 THR A C 1
ATOM 1401 O O . THR A 1 172 ? -12.053 -8.695 9.557 1.00 68.38 172 THR A O 1
ATOM 1404 N N . TYR A 1 173 ? -10.403 -9.546 8.330 1.00 63.59 173 TYR A N 1
ATOM 1405 C CA . TYR A 1 173 ? -10.477 -8.474 7.343 1.00 63.59 173 TYR A CA 1
ATOM 1406 C C . TYR A 1 173 ? -11.809 -8.423 6.563 1.00 63.59 173 TYR A C 1
ATOM 1408 O O . TYR A 1 173 ? -12.148 -7.390 5.976 1.00 63.59 173 TYR A O 1
ATOM 1416 N N . LEU A 1 174 ? -12.581 -9.521 6.532 1.00 57.06 174 LEU A N 1
ATOM 1417 C CA . LEU A 1 174 ? -13.893 -9.596 5.877 1.00 57.06 174 LEU A CA 1
ATOM 1418 C C . LEU A 1 174 ? -15.050 -9.172 6.784 1.00 57.06 174 LEU A C 1
ATOM 1420 O O . LEU A 1 174 ? -16.119 -8.839 6.257 1.00 57.06 174 LEU A O 1
ATOM 1424 N N . SER A 1 175 ? -14.875 -9.166 8.109 1.00 67.44 175 SER A N 1
ATOM 1425 C CA . SER A 1 175 ? -15.953 -8.774 9.012 1.00 67.44 175 SER A CA 1
ATOM 1426 C C . SER A 1 175 ? -16.227 -7.271 8.931 1.00 67.44 175 SER A C 1
ATOM 1428 O O . SER A 1 175 ? -15.370 -6.425 8.634 1.00 67.44 175 SER A O 1
ATOM 1430 N N . ASP A 1 176 ? -17.494 -6.921 9.144 1.00 57.38 176 ASP A N 1
ATOM 1431 C CA . ASP A 1 176 ? -17.914 -5.533 9.337 1.00 57.38 176 ASP A CA 1
ATOM 1432 C C . ASP A 1 176 ? -17.252 -4.974 10.610 1.00 57.38 176 ASP A C 1
ATOM 1434 O O . ASP A 1 176 ? -16.750 -3.847 10.583 1.00 57.38 176 ASP A O 1
ATOM 1438 N N . ASP A 1 177 ? -17.092 -5.830 11.622 1.00 54.75 177 ASP A N 1
ATOM 1439 C CA . ASP A 1 177 ? -16.446 -5.550 12.901 1.00 54.75 177 ASP A CA 1
ATOM 1440 C C . ASP A 1 177 ? -14.948 -5.856 12.825 1.00 54.75 177 ASP A C 1
ATOM 1442 O O . ASP A 1 177 ? -14.530 -7.010 12.808 1.00 54.75 177 ASP A O 1
ATOM 1446 N N . PHE A 1 178 ? -14.138 -4.809 12.726 1.00 46.38 178 PHE A N 1
ATOM 1447 C CA . PHE A 1 178 ? -12.678 -4.894 12.760 1.00 46.38 178 PHE A CA 1
ATOM 1448 C C . PHE A 1 178 ? -12.248 -4.487 14.175 1.00 46.38 178 PHE A C 1
ATOM 1450 O O . PHE A 1 178 ? -12.262 -3.293 14.492 1.00 46.38 178 PHE A O 1
ATOM 1457 N N . VAL A 1 179 ? -11.973 -5.460 15.046 1.00 49.09 179 VAL A N 1
ATOM 1458 C CA . VAL A 1 179 ? -11.502 -5.203 16.421 1.00 49.09 179 VAL A CA 1
ATOM 1459 C C . VAL A 1 179 ? -10.009 -5.386 16.496 1.00 49.09 179 VAL A C 1
ATOM 1461 O O . VAL A 1 179 ? -9.481 -6.362 15.932 1.00 49.09 179 VAL A O 1
#

pLDDT: mean 85.97, std 12.45, range [46.38, 97.62]

Radius of gyration: 15.72 Å; chains: 1; bounding box: 42×37×41 Å

Organism: Alexandrium catenella (NCBI:txid2925)

Secondary structure (DSSP, 8-state):
----EEE-TTS---S--GGG--TT-TT--EEE-TTS--SSPPTTTTTT-TT--EEE--B----TT-GGGTTGGG-SB------TTTTTT-TT--EEE-TTS------TTTTTT-TT--EEE--SS--SSPP-TTSGGGHHHHTTGGG-S--EEESSS---SHHHHHHHHHTGGGSS---

Foldseek 3Di:
DQAAEDECALVQDEDDDLVQAPLVNLNYAYYEHFQHAYQEDRVNSDPNVLNHAEYHQFFDDDDPPPVVCVVSVNTTAAHAAYDLCNCPNNLNYAYDAHALHAHQDYPQCSVPNVQQHAEYHHHNYNHVPQDDCPGRNCCRQCVVPVPRNHNYDDRPDPPDCVVVVVCVVVVLSPDPDND

InterPro domains:
  IPR001611 Leucine-rich repeat [PF13855] (2-61)
  IPR001611 Leucine-rich repeat [PF13855] (77-126)
  IPR003591 Leucine-rich repeat, typical subtype [SM00369] (3-23)
  IPR003591 Leucine-rich repeat, typical subtype [SM00369] (25-48)
  IPR003591 Leucine-rich repeat, typical subtype [SM00369] (90-113)
  IPR032675 Leucine-rich repeat domain superfamily [G3DSA:3.80.10.10] (1-74)
  IPR032675 Leucine-rich repeat domain superfamily [G3DSA:3.80.10.10] (75-160)

Sequence (179 aa):
ATLRRLDLSECALGDLPESAGLGHLSNLRVLNLEFNRFRRMPRGFLSGLSLLKVLWLTGNHYQTDEPQYGRMQKLGNRLEELDEKQFEGLQNLQVLLLHHNKLRALPDGVFAGLIRLRVLKLLDNPFEPELDREHPAFRDLLAHGQHSVLRQLDLEEDSGDSLEDYWEETRTYLSDDFV